Protein AF-A0A7Y0NP70-F1 (afdb_monomer)

Solvent-accessible surface area (backbone atoms only — not comparable to full-atom values): 6452 Å² total; per-residue (Å²): 131,82,82,79,46,69,68,57,42,53,54,47,25,69,71,49,32,59,43,54,76,72,68,50,51,71,70,55,49,39,53,57,48,48,65,36,94,85,59,51,50,72,73,51,30,50,52,31,48,50,44,40,77,57,47,74,74,79,62,70,77,76,54,54,30,30,33,83,96,34,70,50,60,43,93,89,42,80,86,45,71,41,35,47,87,40,90,53,85,87,57,53,69,71,56,50,52,53,35,42,74,73,62,43,32,41,83,103

Radius of gyration: 20.71 Å; Cα contacts (8 Å, |Δi|>4): 112; chains: 1; bounding box: 49×29×49 Å

pLDDT: mean 81.45, std 11.72, range [44.59, 93.69]

Nearest PDB structures (foldseek):
  2v75-assembly1_A  TM=6.164E-01  e=2.657E+00  Saccharomyces cerevisiae
  8r6p-assembly1_H  TM=2.989E-01  e=8.415E+00  Mycolicibacterium smegmatis MC2 155

Mean predicted aligned error: 13.47 Å

Secondary structure (DSSP, 8-state):
-----HHHHHHHHHHHHHHHHTT--HHHHHHHHHTSTT---HHHHHHHHHHHHT---------EEEPTT--EE-SS-TT-EE-TT---TTS-HHHHHHHHHTTSEEE-

Foldseek 3Di:
DPPPDPVVLVVLLVVLLVVVVVVDDLVVSLVVSCPDPVNDDSVVSVVSSVCSVVVVPPPPQQQKFFPAPAKDADPVDNVDIHHRPRGPSPPDPVVVVVCVVVRGIDRD

Structure (mmCIF, N/CA/C/O backbone):
data_AF-A0A7Y0NP70-F1
#
_entry.id   AF-A0A7Y0NP70-F1
#
loop_
_atom_site.group_PDB
_atom_site.id
_atom_site.type_symbol
_atom_site.label_atom_id
_atom_site.label_alt_id
_atom_site.label_comp_id
_atom_site.label_asym_id
_atom_site.label_entity_id
_atom_site.label_seq_id
_atom_site.pdbx_PDB_ins_code
_atom_site.Cartn_x
_atom_site.Cartn_y
_atom_site.Cartn_z
_atom_site.occupancy
_atom_site.B_iso_or_equiv
_atom_site.auth_seq_id
_atom_site.auth_comp_id
_atom_site.auth_asym_id
_atom_site.auth_atom_id
_atom_site.pdbx_PDB_model_num
ATOM 1 N N . MET A 1 1 ? -27.599 6.215 10.362 1.00 46.09 1 MET A N 1
ATOM 2 C CA . MET A 1 1 ? -26.183 5.837 10.194 1.00 46.09 1 MET A CA 1
ATOM 3 C C . MET A 1 1 ? -25.353 7.000 10.685 1.00 46.09 1 MET A C 1
ATOM 5 O O . MET A 1 1 ? -25.348 8.044 10.044 1.00 46.09 1 MET A O 1
ATOM 9 N N . GLU A 1 2 ? -24.781 6.873 11.880 1.00 48.34 2 GLU A N 1
ATOM 10 C CA . GLU A 1 2 ? -23.816 7.847 12.388 1.00 48.34 2 GLU A CA 1
ATOM 11 C C . GLU A 1 2 ? -22.637 7.924 11.419 1.00 48.34 2 GLU A C 1
ATOM 13 O O . GLU A 1 2 ? -22.128 6.901 10.964 1.00 48.34 2 GLU A O 1
ATOM 18 N N . ASN A 1 3 ? -22.246 9.146 11.061 1.00 52.72 3 ASN A N 1
ATOM 19 C CA . ASN A 1 3 ? -21.094 9.403 10.209 1.00 52.72 3 ASN A CA 1
ATOM 20 C C . ASN A 1 3 ? -19.834 8.932 10.936 1.00 52.72 3 ASN A C 1
ATOM 22 O O . ASN A 1 3 ? -19.232 9.687 11.703 1.00 52.72 3 ASN A O 1
ATOM 26 N N . PHE A 1 4 ? -19.428 7.688 10.700 1.00 65.94 4 PHE A N 1
ATOM 27 C CA . PHE A 1 4 ? -18.116 7.233 11.111 1.00 65.94 4 PHE A CA 1
ATOM 28 C C . PHE A 1 4 ? -17.075 8.013 10.307 1.00 65.94 4 PHE A C 1
ATOM 30 O O . PHE A 1 4 ? -16.889 7.812 9.106 1.00 65.94 4 PHE A O 1
ATOM 37 N N . ASN A 1 5 ? -16.474 9.009 10.953 1.00 75.00 5 ASN A N 1
ATOM 38 C CA . ASN A 1 5 ? -15.573 9.934 10.288 1.00 75.00 5 ASN A CA 1
ATOM 39 C C . ASN A 1 5 ? -14.324 9.180 9.805 1.00 75.00 5 ASN A C 1
ATOM 41 O O . ASN A 1 5 ? -13.710 8.439 10.573 1.00 75.00 5 ASN A O 1
ATOM 45 N N . LYS A 1 6 ? -13.900 9.421 8.558 1.00 73.44 6 LYS A N 1
ATOM 46 C CA . LYS A 1 6 ? -12.689 8.824 7.966 1.00 73.44 6 LYS A CA 1
ATOM 47 C C . LYS A 1 6 ? -11.444 9.040 8.835 1.00 73.44 6 LYS A C 1
ATOM 49 O O . LYS A 1 6 ? -10.583 8.169 8.902 1.00 73.44 6 LYS A O 1
ATOM 54 N N . ASN A 1 7 ? -11.376 10.162 9.553 1.00 77.00 7 ASN A N 1
ATOM 55 C CA . ASN A 1 7 ? -10.286 10.430 10.495 1.00 77.00 7 ASN A CA 1
ATOM 56 C C . ASN A 1 7 ? -10.310 9.495 11.715 1.00 77.00 7 ASN A C 1
ATOM 58 O O . ASN A 1 7 ? -9.252 9.096 12.198 1.00 77.00 7 ASN A O 1
ATOM 62 N N . SER A 1 8 ? -11.497 9.119 12.200 1.00 79.38 8 SER A N 1
ATOM 63 C CA . SER A 1 8 ? -11.647 8.156 13.296 1.00 79.38 8 SER A CA 1
ATOM 64 C C . SER A 1 8 ? -11.273 6.744 12.853 1.00 79.38 8 SER A C 1
ATOM 66 O O . SER A 1 8 ? -10.553 6.077 13.591 1.00 79.38 8 SER A O 1
ATOM 68 N N . LEU A 1 9 ? -11.673 6.335 11.639 1.00 81.38 9 LEU A N 1
ATOM 69 C CA . LEU A 1 9 ? -11.241 5.076 11.016 1.00 81.38 9 LEU A CA 1
ATOM 70 C C . LEU A 1 9 ? -9.711 5.025 10.938 1.00 81.38 9 LEU A C 1
ATOM 72 O O . LEU A 1 9 ? -9.102 4.117 11.486 1.00 81.38 9 LEU A O 1
ATOM 76 N N . LYS A 1 10 ? -9.081 6.043 10.336 1.00 80.62 10 LYS A N 1
ATOM 77 C CA . LYS A 1 10 ? -7.623 6.081 10.148 1.00 80.62 10 LYS A CA 1
ATOM 78 C C . LYS A 1 10 ? -6.861 6.039 11.475 1.00 80.62 10 LYS A C 1
ATOM 80 O O . LYS A 1 10 ? -5.875 5.322 11.591 1.00 80.62 10 LYS A O 1
ATOM 85 N N . ALA A 1 11 ? -7.330 6.768 12.489 1.00 83.00 11 ALA A N 1
ATOM 86 C CA . ALA A 1 11 ? -6.718 6.747 13.816 1.00 83.00 11 ALA A CA 1
ATOM 87 C C . ALA A 1 11 ? -6.861 5.381 14.510 1.00 83.00 11 ALA A C 1
ATOM 89 O O . ALA A 1 11 ? -5.932 4.939 15.183 1.00 83.00 11 ALA A O 1
ATOM 90 N N . ALA A 1 12 ? -8.008 4.714 14.356 1.00 83.44 12 ALA A N 1
ATOM 91 C CA . ALA A 1 12 ? -8.223 3.379 14.904 1.00 83.44 12 ALA A CA 1
ATOM 92 C C . ALA A 1 12 ? -7.359 2.334 14.182 1.00 83.44 12 ALA A C 1
ATOM 94 O O . ALA A 1 12 ? -6.658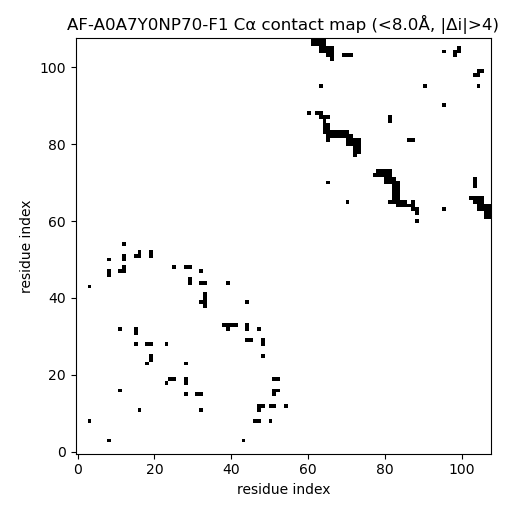 1.574 14.839 1.00 83.44 12 ALA A O 1
ATOM 95 N N . VAL A 1 13 ? -7.322 2.359 12.849 1.00 83.00 13 VAL A N 1
ATOM 96 C CA . VAL A 1 13 ? -6.466 1.486 12.034 1.00 83.00 13 VAL A CA 1
ATOM 97 C C . VAL A 1 13 ? -4.989 1.671 12.392 1.00 83.00 13 VAL A C 1
ATOM 99 O O . VAL A 1 13 ? -4.288 0.690 12.580 1.00 83.00 13 VAL A O 1
ATOM 102 N N . ALA A 1 14 ? -4.513 2.902 12.594 1.00 82.12 14 ALA A N 1
ATOM 103 C CA . ALA A 1 14 ? -3.129 3.141 13.014 1.00 82.12 14 ALA A CA 1
ATOM 104 C C . ALA A 1 14 ? -2.812 2.594 14.420 1.00 82.12 14 ALA A C 1
ATOM 106 O O . ALA A 1 14 ? -1.696 2.155 14.675 1.00 82.12 14 ALA A O 1
ATOM 107 N N . LYS A 1 15 ? -3.783 2.619 15.343 1.00 85.06 15 LYS A N 1
ATOM 108 C CA . LYS A 1 15 ? -3.613 2.124 16.720 1.00 85.06 15 LYS A CA 1
ATOM 109 C C . LYS A 1 15 ? -3.700 0.599 16.809 1.00 85.06 15 LYS A C 1
ATOM 111 O O . LYS A 1 15 ? -2.986 -0.009 17.599 1.00 85.06 15 LYS A O 1
ATOM 116 N N . TYR A 1 16 ? -4.598 -0.002 16.033 1.00 85.81 16 TYR A N 1
ATOM 117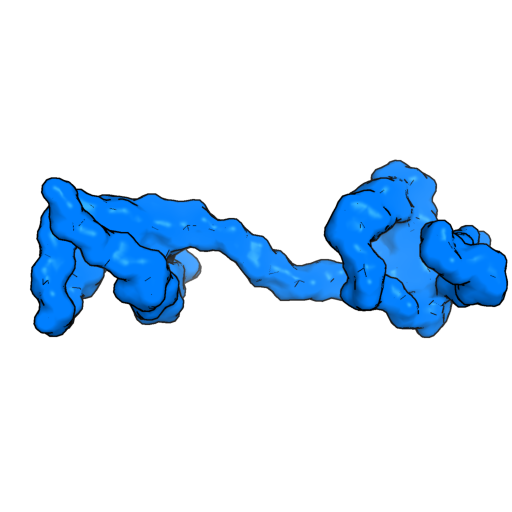 C CA . TYR A 1 16 ? -4.965 -1.416 16.136 1.00 85.81 16 TYR A CA 1
ATOM 118 C C . TYR A 1 16 ? -4.453 -2.276 14.979 1.00 85.81 16 TYR A C 1
ATOM 120 O O . TYR A 1 16 ? -4.452 -3.496 15.100 1.00 85.81 16 TYR A O 1
ATOM 128 N N . GLY A 1 17 ? -3.974 -1.676 13.890 1.00 81.44 17 GLY A N 1
ATOM 129 C CA . GLY A 1 17 ? -3.451 -2.389 12.723 1.00 81.44 17 GLY A CA 1
ATOM 130 C C . GLY A 1 17 ? -2.286 -3.307 13.072 1.00 81.44 17 GLY A C 1
ATOM 131 O O . GLY A 1 17 ? -2.249 -4.453 12.635 1.00 81.44 17 GLY A O 1
ATOM 132 N N . SER A 1 18 ? -1.411 -2.863 13.979 1.00 80.75 18 SER A N 1
ATOM 133 C CA . SER A 1 18 ? -0.304 -3.677 14.484 1.00 80.75 18 SER A CA 1
ATOM 134 C C . SER A 1 18 ? -0.767 -4.960 15.171 1.00 80.75 18 SER A C 1
ATOM 136 O O . SER A 1 18 ? -0.032 -5.934 15.145 1.00 80.75 18 SER A O 1
ATOM 138 N N . LEU A 1 19 ? -1.972 -5.004 15.755 1.00 82.75 19 LEU A N 1
ATOM 139 C CA . LEU A 1 19 ? -2.481 -6.222 16.395 1.00 82.75 19 LEU A CA 1
ATOM 140 C C . LEU A 1 19 ? -2.717 -7.340 15.379 1.00 82.75 19 LEU A C 1
ATOM 142 O O . LEU A 1 19 ? -2.472 -8.501 15.689 1.00 82.75 19 LEU A O 1
ATOM 146 N N . HIS A 1 20 ? -3.177 -6.993 14.176 1.00 77.81 20 HIS A N 1
ATOM 147 C CA . HIS A 1 20 ? -3.343 -7.965 13.102 1.00 77.81 20 HIS A CA 1
ATOM 148 C C . HIS A 1 20 ? -1.978 -8.449 12.587 1.00 77.81 20 HIS A C 1
ATOM 150 O O . HIS A 1 20 ? -1.774 -9.650 12.428 1.00 77.81 20 HIS A O 1
ATOM 156 N N . SER A 1 21 ? -1.010 -7.539 12.418 1.00 74.06 21 SER A N 1
ATOM 157 C CA . SER A 1 21 ? 0.372 -7.887 12.044 1.00 74.06 21 SER A CA 1
ATOM 158 C C . SER A 1 21 ? 1.101 -8.731 13.100 1.00 74.06 21 SER A C 1
ATOM 160 O O . SER A 1 21 ? 1.959 -9.533 12.750 1.00 74.06 21 SER A O 1
ATOM 162 N N . ASP A 1 22 ? 0.743 -8.587 14.378 1.00 78.62 22 ASP A N 1
ATOM 163 C CA . ASP A 1 22 ? 1.271 -9.375 15.505 1.00 78.62 22 ASP A CA 1
ATOM 164 C C . ASP A 1 22 ? 0.689 -10.807 15.552 1.00 78.62 22 ASP A C 1
ATOM 166 O O . ASP A 1 22 ? 1.047 -11.611 16.411 1.00 78.62 22 ASP A O 1
ATOM 170 N N . GLY A 1 23 ? -0.213 -11.148 14.621 1.00 77.94 23 GLY A N 1
ATOM 171 C CA . GLY A 1 23 ? -0.820 -12.474 14.498 1.00 77.94 23 GLY A CA 1
ATOM 172 C C . GLY A 1 23 ? -2.064 -12.684 15.363 1.00 77.94 23 GLY A C 1
ATOM 173 O O . GLY A 1 23 ? -2.509 -13.826 15.512 1.00 77.94 23 GLY A O 1
ATOM 174 N N . LYS A 1 24 ? -2.645 -11.619 15.934 1.00 82.94 24 LYS A N 1
ATOM 175 C CA . LYS A 1 24 ? -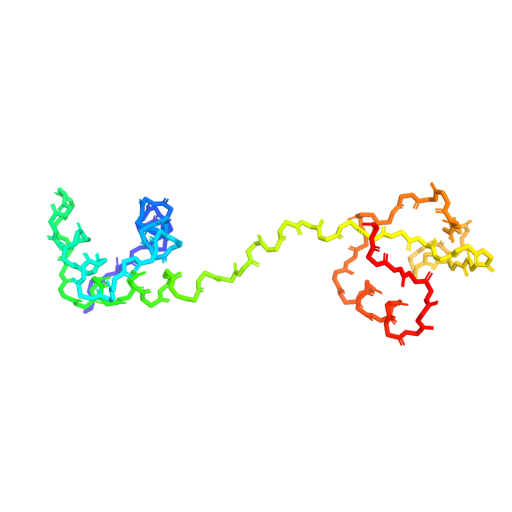3.904 -11.736 16.679 1.00 82.94 24 LYS A CA 1
ATOM 176 C C . LYS A 1 24 ? -5.072 -12.049 15.753 1.00 82.94 24 LYS A C 1
ATOM 178 O O . LYS A 1 24 ? -5.158 -11.573 14.622 1.00 82.94 24 LYS A O 1
ATOM 183 N N . THR A 1 25 ? -6.014 -12.824 16.277 1.00 82.81 25 THR A N 1
ATOM 184 C CA . THR A 1 25 ? -7.210 -13.232 15.533 1.00 82.81 25 THR A CA 1
ATOM 185 C C . THR A 1 25 ? -8.224 -12.093 15.403 1.00 82.81 25 THR A C 1
ATOM 187 O O . THR A 1 25 ? -8.242 -11.172 16.220 1.00 82.81 25 THR A O 1
ATOM 190 N N . GLU A 1 26 ? -9.122 -12.178 14.413 1.00 83.00 26 GLU A N 1
ATOM 191 C CA . GLU A 1 26 ? -10.224 -11.218 14.215 1.00 83.00 26 GLU A CA 1
ATOM 192 C C . GLU A 1 26 ? -10.940 -10.872 15.529 1.00 83.00 26 GLU A C 1
ATOM 194 O O . GLU A 1 26 ? -11.122 -9.701 15.862 1.00 83.00 26 GLU A O 1
ATOM 199 N N . ALA A 1 27 ? -11.320 -11.899 16.293 1.00 85.31 27 ALA A N 1
ATOM 200 C CA . ALA A 1 27 ? -12.068 -11.738 17.532 1.00 85.31 27 ALA A CA 1
ATOM 201 C C . ALA A 1 27 ? -11.291 -10.930 18.582 1.00 85.31 27 ALA A C 1
ATOM 203 O O . ALA A 1 27 ? -11.884 -10.135 19.310 1.00 85.31 27 ALA A O 1
ATOM 204 N N . GLU A 1 28 ? -9.971 -11.098 18.648 1.00 86.56 28 GLU A N 1
ATOM 205 C CA . GLU A 1 28 ? -9.117 -10.361 19.578 1.00 86.56 28 GLU A CA 1
ATOM 206 C C . GLU A 1 28 ? -8.935 -8.909 19.152 1.00 86.56 28 GLU A C 1
ATOM 20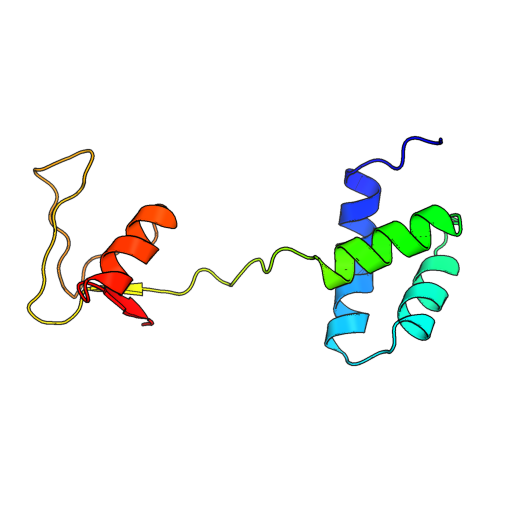8 O O . GLU A 1 28 ? -9.049 -8.013 19.988 1.00 86.56 28 GLU A O 1
ATOM 213 N N . VAL A 1 29 ? -8.713 -8.660 17.857 1.00 85.81 29 VAL A N 1
ATOM 214 C CA . VAL A 1 29 ? -8.605 -7.295 17.326 1.00 85.81 29 VAL A CA 1
ATOM 215 C C . VAL A 1 29 ? -9.921 -6.547 17.551 1.00 85.81 29 VAL A C 1
ATOM 217 O O . VAL A 1 29 ? -9.913 -5.460 18.129 1.00 85.81 29 VAL A O 1
ATOM 220 N N . LYS A 1 30 ? -11.066 -7.149 17.202 1.00 86.88 30 LYS A N 1
ATOM 221 C CA . LYS A 1 30 ? -12.397 -6.563 17.435 1.00 86.88 30 LYS A CA 1
ATOM 222 C C . LYS A 1 30 ? -12.675 -6.328 18.923 1.00 86.88 30 LYS A C 1
ATOM 224 O O . LYS A 1 30 ? -13.204 -5.276 19.280 1.00 86.88 30 LYS A O 1
ATOM 229 N N . ALA A 1 31 ? -12.285 -7.252 19.803 1.00 88.12 31 ALA A N 1
ATOM 230 C CA . ALA A 1 31 ? -12.444 -7.083 21.248 1.00 88.12 31 ALA A CA 1
ATOM 231 C C . ALA A 1 31 ? -11.606 -5.920 21.801 1.00 88.12 31 ALA A C 1
ATOM 233 O O . ALA A 1 31 ? -12.070 -5.213 22.695 1.00 88.12 31 ALA A O 1
ATOM 234 N N . GLU A 1 32 ? -10.399 -5.694 21.282 1.00 85.81 32 GLU A N 1
ATOM 235 C CA . GLU A 1 32 ? -9.550 -4.578 21.712 1.00 85.81 32 GLU A CA 1
ATOM 236 C C . GLU A 1 32 ? -10.047 -3.223 21.187 1.00 85.81 32 GLU A C 1
ATOM 238 O O . GLU A 1 32 ? -9.979 -2.221 21.902 1.00 85.81 32 GLU A O 1
ATOM 243 N N . VAL A 1 33 ? -10.596 -3.195 19.969 1.00 87.12 33 VAL A N 1
ATOM 244 C CA . VAL A 1 33 ? -11.242 -2.004 19.394 1.00 87.12 33 VAL A CA 1
ATOM 245 C C . VAL A 1 33 ? -12.529 -1.672 20.158 1.00 87.12 33 VAL A C 1
ATOM 247 O O . VAL A 1 33 ? -12.776 -0.510 20.469 1.00 87.12 33 VAL A O 1
ATOM 250 N N . ALA A 1 34 ? -13.329 -2.674 20.533 1.00 86.94 34 ALA A N 1
ATOM 251 C CA . ALA A 1 34 ? -14.568 -2.482 21.294 1.00 86.94 34 ALA A CA 1
ATOM 252 C C . ALA A 1 34 ? -14.338 -1.953 22.724 1.00 86.94 34 ALA A C 1
ATOM 254 O O . ALA A 1 34 ? -15.233 -1.345 23.307 1.00 86.94 34 ALA A O 1
ATOM 255 N N . LYS A 1 35 ? -13.144 -2.168 23.292 1.00 86.56 35 LYS A N 1
ATOM 256 C CA . LYS A 1 35 ? -12.735 -1.613 24.594 1.00 86.56 35 LYS A CA 1
ATOM 257 C C . LYS A 1 35 ? -12.173 -0.191 24.506 1.00 86.56 35 LYS A C 1
ATOM 259 O O . LYS A 1 35 ? -11.794 0.356 25.540 1.00 86.56 35 LYS A O 1
ATOM 264 N N . ASP A 1 36 ? -12.057 0.395 23.312 1.00 83.88 36 ASP A N 1
ATOM 265 C CA . ASP A 1 36 ? -11.493 1.738 23.162 1.00 83.88 36 ASP A CA 1
ATOM 266 C C . ASP A 1 36 ? -12.328 2.778 23.918 1.00 83.88 36 ASP A C 1
ATOM 268 O O . ASP A 1 36 ? -13.559 2.729 23.934 1.00 83.88 36 ASP A O 1
ATOM 272 N N . GLU A 1 37 ? -11.655 3.774 24.494 1.00 80.06 37 GLU A N 1
ATOM 273 C CA . GLU A 1 37 ? -12.292 4.851 25.264 1.00 80.06 37 GLU A CA 1
ATOM 274 C C . GLU A 1 37 ? -13.277 5.684 24.428 1.00 80.06 37 GLU A C 1
ATOM 276 O O . GLU A 1 37 ? -14.155 6.345 24.983 1.00 80.06 37 GLU A O 1
ATOM 281 N N . LYS A 1 38 ? -13.171 5.641 23.092 1.00 77.69 38 LYS A N 1
ATOM 282 C CA . LYS A 1 38 ? -14.142 6.269 22.187 1.00 77.69 38 LYS A CA 1
ATOM 283 C C . LYS A 1 38 ? -15.489 5.549 22.130 1.00 77.69 38 LYS A C 1
ATOM 285 O O . LYS A 1 38 ? -16.436 6.144 21.625 1.00 77.69 38 LYS A O 1
ATOM 290 N N . GLY A 1 39 ? -15.583 4.313 22.626 1.00 79.25 39 GLY A N 1
ATOM 291 C CA . GLY A 1 39 ? -16.833 3.558 22.706 1.00 79.25 39 GLY A CA 1
ATOM 292 C C . GLY A 1 39 ? -17.442 3.254 21.338 1.00 79.25 39 GLY A C 1
ATOM 293 O O . GLY A 1 39 ? -18.596 3.599 21.090 1.00 79.25 39 GLY A O 1
ATOM 294 N N . TYR A 1 40 ? -16.667 2.642 20.438 1.00 83.44 40 TYR A N 1
ATOM 295 C CA . TYR A 1 40 ? -17.144 2.297 19.098 1.00 83.44 40 TYR A CA 1
ATOM 296 C C . TYR A 1 40 ? -18.315 1.306 19.142 1.00 83.44 40 TYR A C 1
ATOM 298 O O . TYR A 1 40 ? -18.317 0.352 19.922 1.00 83.44 40 TYR A O 1
ATOM 306 N N . SER A 1 41 ? -19.305 1.507 18.272 1.00 85.50 41 SER A N 1
ATOM 307 C CA . SER A 1 41 ? -20.402 0.55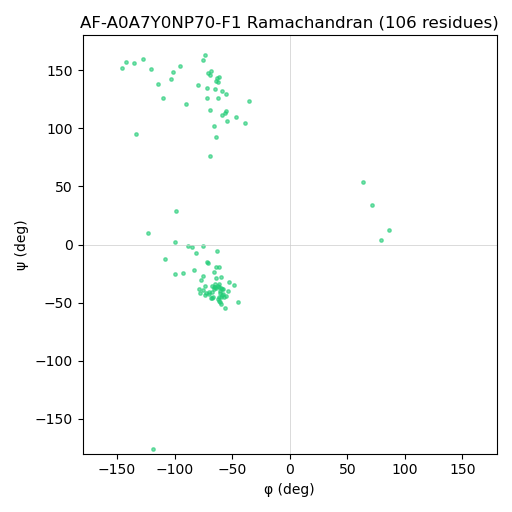1 18.087 1.00 85.50 41 SER A CA 1
ATOM 308 C C . SER A 1 41 ? -19.943 -0.695 17.320 1.00 85.50 41 SER A C 1
ATOM 310 O O . SER A 1 41 ? -18.913 -0.673 16.650 1.00 85.50 41 SER A O 1
ATOM 312 N N . ALA A 1 42 ? -20.713 -1.788 17.377 1.00 84.88 42 ALA A N 1
ATOM 313 C CA . ALA A 1 42 ? -20.362 -3.041 16.699 1.00 84.88 42 ALA A CA 1
ATOM 314 C C . ALA A 1 42 ? -20.113 -2.852 15.188 1.00 84.88 42 ALA A C 1
ATOM 316 O O . ALA A 1 42 ? -19.097 -3.314 14.680 1.00 84.88 42 ALA A O 1
ATOM 317 N N . ASP A 1 43 ? -20.965 -2.087 14.496 1.00 82.75 43 ASP A N 1
ATOM 318 C CA . ASP A 1 43 ? -20.777 -1.753 13.076 1.00 82.75 43 ASP A CA 1
ATOM 319 C C . ASP A 1 43 ? -19.477 -0.971 12.809 1.00 82.75 43 ASP A C 1
ATOM 321 O O . ASP A 1 43 ? -18.848 -1.130 11.765 1.00 82.75 43 ASP A O 1
ATOM 325 N N . GLN A 1 44 ? -19.054 -0.117 13.747 1.00 85.44 44 GLN A N 1
ATOM 326 C CA . GLN A 1 44 ? -17.801 0.635 13.632 1.00 85.44 44 GLN A CA 1
ATOM 327 C C . GLN A 1 44 ? -16.589 -0.250 13.902 1.00 85.44 44 GLN A C 1
ATOM 329 O O . GLN A 1 44 ? -15.581 -0.113 13.218 1.00 85.44 44 GLN A O 1
ATOM 334 N N . VAL A 1 45 ? -16.681 -1.157 14.876 1.00 88.44 45 VAL A N 1
ATOM 335 C CA . VAL A 1 45 ? -15.635 -2.144 15.169 1.00 88.44 45 VAL A CA 1
ATOM 336 C C . VAL A 1 45 ? -15.393 -3.029 13.950 1.00 88.44 45 VAL A C 1
ATOM 338 O O . VAL A 1 45 ? -14.239 -3.221 13.569 1.00 88.44 45 VAL A O 1
ATOM 341 N N . ASP A 1 46 ? -16.460 -3.504 13.305 1.00 86.12 46 ASP A N 1
ATOM 342 C CA . ASP A 1 46 ? -16.355 -4.271 12.064 1.00 86.12 46 ASP A CA 1
ATOM 343 C C . ASP A 1 46 ? -15.735 -3.434 10.942 1.00 86.12 46 ASP A C 1
ATOM 345 O O . ASP A 1 46 ? -14.768 -3.877 10.339 1.00 86.12 46 ASP A O 1
ATOM 349 N N . ALA A 1 47 ? -16.174 -2.188 10.730 1.00 83.50 47 ALA A N 1
ATOM 350 C CA . ALA A 1 47 ? -15.576 -1.310 9.719 1.00 83.50 47 ALA A CA 1
ATOM 351 C C . ALA A 1 47 ? -14.088 -0.991 9.976 1.00 83.50 47 ALA A C 1
ATOM 353 O O . ALA A 1 47 ? -13.310 -0.863 9.032 1.00 83.50 47 ALA A O 1
ATOM 354 N N . ILE A 1 48 ? -13.678 -0.847 11.241 1.00 86.12 48 ILE A N 1
ATOM 355 C CA . ILE A 1 48 ? -12.275 -0.651 11.630 1.00 86.12 48 ILE A CA 1
ATOM 356 C C . ILE A 1 48 ? -11.473 -1.916 11.348 1.00 86.12 48 ILE A C 1
ATOM 358 O O . ILE A 1 48 ? -10.390 -1.810 10.785 1.00 86.12 48 ILE A O 1
ATOM 362 N N . TYR A 1 49 ? -11.987 -3.088 11.730 1.00 85.12 49 TYR A N 1
ATOM 363 C CA . TYR A 1 49 ? -11.323 -4.358 11.453 1.00 85.12 49 TYR A CA 1
ATOM 364 C C . TYR A 1 49 ? -11.184 -4.593 9.950 1.00 85.12 49 TYR A C 1
ATOM 366 O O . TYR A 1 49 ? -10.089 -4.905 9.494 1.00 85.12 49 TYR A O 1
ATOM 374 N N . ASP A 1 50 ? -12.251 -4.348 9.187 1.00 85.31 50 ASP A N 1
ATOM 375 C CA . ASP A 1 50 ? -12.246 -4.434 7.730 1.00 85.31 50 ASP A CA 1
ATOM 376 C C . ASP A 1 50 ? -11.169 -3.508 7.152 1.00 85.31 50 ASP A C 1
ATOM 378 O O . ASP A 1 50 ? -10.327 -3.943 6.385 1.00 85.31 50 ASP A O 1
ATOM 382 N N . ALA A 1 51 ? -11.061 -2.267 7.629 1.00 82.06 51 ALA A N 1
ATOM 383 C CA . ALA A 1 51 ? -9.995 -1.354 7.212 1.00 82.06 51 ALA A CA 1
ATOM 384 C C . ALA A 1 51 ? -8.589 -1.704 7.738 1.00 82.06 51 ALA A C 1
ATOM 386 O O . ALA A 1 51 ? -7.622 -1.159 7.218 1.00 82.06 51 ALA A O 1
ATOM 387 N N . ILE A 1 52 ? -8.456 -2.561 8.757 1.00 81.69 52 ILE A N 1
ATOM 388 C CA . ILE A 1 52 ? -7.172 -3.107 9.227 1.00 81.69 52 ILE A CA 1
ATOM 389 C C . ILE A 1 52 ? -6.703 -4.234 8.298 1.00 81.69 52 ILE A C 1
ATOM 391 O O . ILE A 1 52 ? -5.522 -4.300 7.968 1.00 81.69 52 ILE A O 1
ATOM 395 N N . ILE A 1 53 ? -7.614 -5.105 7.856 1.00 79.44 53 ILE A N 1
ATOM 396 C CA . ILE A 1 53 ? -7.304 -6.168 6.884 1.00 79.44 53 ILE A CA 1
ATOM 397 C C . ILE A 1 53 ? -7.193 -5.621 5.453 1.00 79.44 53 ILE A C 1
ATOM 399 O O . ILE A 1 53 ? -6.405 -6.127 4.663 1.00 79.44 53 ILE A O 1
ATOM 403 N N . PHE A 1 54 ? -7.942 -4.560 5.145 1.00 70.75 54 PHE A N 1
ATOM 404 C CA . PHE A 1 54 ? -7.887 -3.768 3.916 1.00 70.75 54 PHE A CA 1
ATOM 405 C C . PHE A 1 54 ? -7.073 -2.487 4.102 1.00 70.75 54 PHE A C 1
ATOM 407 O O . PHE A 1 54 ? -7.336 -1.507 3.403 1.00 70.75 54 PHE A O 1
ATOM 414 N N . VAL A 1 55 ? -6.079 -2.446 5.005 1.00 56.62 55 VAL A N 1
ATOM 415 C CA . VAL A 1 55 ? -5.051 -1.403 4.873 1.00 56.62 55 VAL A CA 1
ATOM 416 C C . VAL A 1 55 ? -4.509 -1.600 3.462 1.00 56.62 55 VAL A C 1
ATOM 418 O O . VAL A 1 55 ? -3.963 -2.674 3.207 1.00 56.62 55 VAL A O 1
ATOM 421 N N . PRO A 1 56 ? -4.718 -0.658 2.517 1.00 47.38 56 PRO A N 1
ATOM 422 C CA . PRO A 1 56 ? -3.976 -0.725 1.279 1.00 47.38 56 PRO A CA 1
ATOM 423 C C . PRO A 1 56 ? -2.546 -0.660 1.763 1.00 47.38 56 PRO A C 1
ATOM 425 O O . PRO A 1 56 ? -2.185 0.328 2.401 1.00 47.38 56 PRO A O 1
ATOM 428 N N . GLU A 1 57 ? -1.835 -1.773 1.617 1.00 47.97 57 GLU A N 1
ATOM 429 C CA . GLU A 1 57 ? -0.424 -1.897 1.904 1.00 47.97 57 GLU A CA 1
ATOM 430 C C . GLU A 1 57 ? 0.185 -0.578 1.430 1.00 47.97 57 GLU A C 1
ATOM 432 O O . GLU A 1 57 ? 0.228 -0.295 0.232 1.00 47.97 57 GLU A O 1
ATOM 437 N N . GLU A 1 58 ? 0.536 0.313 2.366 1.00 49.41 58 GLU A N 1
ATOM 438 C CA . GLU A 1 58 ? 1.531 1.328 2.076 1.00 49.41 58 GLU A CA 1
ATOM 439 C C . GLU A 1 58 ? 2.781 0.465 1.982 1.00 49.41 58 GLU A C 1
ATOM 441 O O . GLU A 1 58 ? 3.516 0.298 2.951 1.00 49.41 58 GLU A O 1
ATOM 446 N N . THR A 1 59 ? 2.900 -0.232 0.845 1.00 44.59 59 THR A N 1
ATOM 447 C CA . THR A 1 59 ? 4.116 -0.853 0.377 1.00 44.59 59 THR A CA 1
ATOM 448 C C . THR A 1 59 ? 5.124 0.248 0.567 1.00 44.59 59 THR A C 1
ATOM 450 O O . THR A 1 59 ? 5.027 1.289 -0.098 1.00 44.59 59 THR A O 1
ATOM 453 N N . GLU A 1 60 ? 6.021 0.060 1.534 1.00 52.34 60 GLU A N 1
ATOM 454 C CA . GLU A 1 60 ? 7.288 0.772 1.573 1.00 52.34 60 GLU A CA 1
ATOM 455 C C . GLU A 1 60 ? 7.711 0.922 0.114 1.00 52.34 60 GLU A C 1
ATOM 457 O O . GLU A 1 60 ? 7.651 -0.090 -0.591 1.00 52.34 60 GLU A O 1
ATOM 462 N N . PRO A 1 61 ? 7.952 2.149 -0.393 1.00 51.03 61 PRO A N 1
ATOM 463 C CA . PRO A 1 61 ? 8.099 2.360 -1.822 1.00 51.03 61 PRO A CA 1
ATOM 464 C C . PRO A 1 61 ? 9.180 1.402 -2.280 1.00 51.03 61 PRO A C 1
ATOM 466 O O . PRO A 1 61 ? 10.339 1.587 -1.906 1.00 51.03 61 PRO A O 1
ATOM 469 N N . ALA A 1 62 ? 8.776 0.336 -2.978 1.00 57.66 62 ALA A N 1
ATOM 470 C CA . ALA A 1 62 ? 9.709 -0.675 -3.417 1.00 57.66 62 ALA A CA 1
ATOM 471 C C . ALA A 1 62 ? 10.753 0.105 -4.204 1.00 57.66 62 ALA A C 1
ATOM 473 O O . ALA A 1 62 ? 10.432 0.848 -5.133 1.00 57.66 62 ALA A O 1
ATOM 474 N N . THR A 1 63 ? 11.980 0.118 -3.700 1.00 73.06 63 THR A N 1
ATOM 475 C CA . THR A 1 63 ? 13.046 0.862 -4.347 1.00 73.06 63 THR A CA 1
ATOM 476 C C . THR A 1 63 ? 13.319 0.117 -5.632 1.00 73.06 63 THR A C 1
ATOM 478 O O . THR A 1 63 ? 13.697 -1.045 -5.587 1.00 73.06 63 THR A O 1
ATOM 481 N N . TYR A 1 64 ? 13.068 0.749 -6.771 1.00 85.25 64 TYR A N 1
ATOM 482 C CA . TYR A 1 64 ? 13.370 0.174 -8.073 1.00 85.25 64 TYR A CA 1
ATOM 483 C C . TYR A 1 64 ? 14.633 0.826 -8.618 1.00 85.25 64 TYR A C 1
ATOM 485 O O . TYR A 1 64 ? 14.832 2.033 -8.462 1.00 85.25 64 TYR A O 1
ATOM 493 N N . LYS A 1 65 ? 15.465 0.037 -9.290 1.00 89.50 65 LYS A N 1
ATOM 494 C CA . LYS A 1 65 ? 16.660 0.502 -10.002 1.00 89.50 65 LYS A CA 1
ATOM 495 C C . LYS A 1 65 ? 16.560 0.151 -11.477 1.00 89.50 65 LYS A C 1
ATOM 497 O O . LYS A 1 65 ? 15.922 -0.833 -11.847 1.00 89.50 65 LYS A O 1
ATOM 502 N N . VAL A 1 66 ? 17.180 0.954 -12.333 1.00 91.12 66 VAL A N 1
ATOM 503 C CA . VAL A 1 66 ? 17.261 0.638 -13.763 1.00 91.12 66 VAL A CA 1
ATOM 504 C C . VAL A 1 66 ? 18.234 -0.526 -13.950 1.00 91.12 66 VAL A C 1
ATOM 506 O O . VAL A 1 66 ? 19.309 -0.549 -13.355 1.00 91.12 66 VAL A O 1
ATOM 509 N N . VAL A 1 67 ? 17.858 -1.512 -14.761 1.00 91.44 67 VAL A N 1
ATOM 510 C CA . VAL A 1 67 ? 18.697 -2.692 -15.019 1.00 91.44 67 VAL A CA 1
ATOM 511 C C . VAL A 1 67 ? 19.992 -2.263 -15.719 1.00 91.44 67 VAL A C 1
ATOM 513 O O . VAL A 1 67 ? 19.973 -1.399 -16.600 1.00 91.44 67 VAL A O 1
ATOM 516 N N . GLU A 1 68 ? 21.124 -2.874 -15.363 1.00 89.19 68 GLU A N 1
ATOM 517 C CA . GLU A 1 68 ? 22.419 -2.563 -15.983 1.00 89.19 68 GLU A CA 1
ATOM 518 C C . GLU A 1 68 ? 22.357 -2.719 -17.519 1.00 89.19 68 GLU A C 1
ATOM 520 O O . GLU A 1 68 ? 21.871 -3.718 -18.057 1.00 89.19 68 GLU A O 1
ATOM 525 N N . GLY A 1 69 ? 22.819 -1.700 -18.252 1.00 88.38 69 GLY A N 1
ATOM 526 C CA . GLY A 1 69 ? 22.781 -1.673 -19.720 1.00 88.38 69 GLY A CA 1
ATOM 527 C C . GLY A 1 69 ? 21.421 -1.315 -20.335 1.00 88.38 69 GLY A C 1
ATOM 528 O O . GLY A 1 69 ? 21.290 -1.313 -21.564 1.00 88.38 69 GLY A O 1
ATOM 529 N N . LYS A 1 70 ? 20.410 -0.990 -19.520 1.00 90.75 70 LYS A N 1
ATOM 530 C CA . LYS A 1 70 ? 19.151 -0.381 -19.965 1.00 90.75 70 LYS A CA 1
ATOM 531 C C . LYS A 1 70 ? 19.153 1.116 -19.670 1.00 90.75 70 LYS A C 1
ATOM 533 O O . LYS A 1 70 ? 19.728 1.575 -18.690 1.00 90.75 70 LYS A O 1
ATOM 538 N N . SER A 1 71 ? 18.468 1.870 -20.522 1.00 92.12 71 SER A N 1
ATOM 539 C CA . SER A 1 71 ? 18.087 3.248 -20.236 1.00 92.12 71 SER A CA 1
ATOM 540 C C . SER A 1 71 ? 16.732 3.559 -20.859 1.00 92.12 71 SER A C 1
ATOM 542 O O . SER A 1 71 ? 16.327 2.945 -21.853 1.00 92.12 71 SER A O 1
ATOM 544 N N . PHE A 1 72 ? 15.991 4.484 -20.260 1.00 91.81 72 PHE A N 1
ATOM 545 C CA . PHE A 1 72 ? 14.723 4.968 -20.801 1.00 91.81 72 PHE A CA 1
ATOM 546 C C . PHE A 1 72 ? 14.567 6.463 -20.560 1.00 91.81 72 PHE A C 1
ATOM 548 O O . PHE A 1 72 ? 15.161 7.033 -19.653 1.00 91.81 72 PHE A O 1
ATOM 555 N N . ARG A 1 73 ? 13.733 7.109 -21.374 1.00 92.38 73 ARG A N 1
ATOM 556 C CA . ARG A 1 73 ? 13.468 8.544 -21.259 1.00 92.38 73 ARG A CA 1
ATOM 557 C C . ARG A 1 73 ? 12.218 8.834 -20.449 1.00 92.38 73 ARG A C 1
ATOM 559 O O . ARG A 1 73 ? 11.296 8.009 -20.381 1.00 92.38 73 ARG A O 1
ATOM 566 N N . ASP A 1 74 ? 12.200 10.017 -19.851 1.00 88.31 74 ASP A N 1
ATOM 567 C CA . ASP A 1 74 ? 11.025 10.536 -19.172 1.00 88.31 74 ASP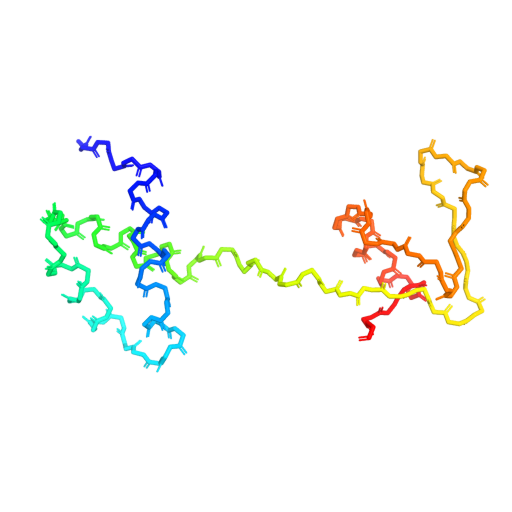 A CA 1
ATOM 568 C C . ASP A 1 74 ? 9.875 10.742 -20.169 1.00 88.31 74 ASP A C 1
ATOM 570 O O . ASP A 1 74 ? 10.087 11.096 -21.332 1.00 88.31 74 ASP A O 1
ATOM 574 N N . LYS A 1 75 ? 8.646 10.467 -19.723 1.00 83.62 75 LYS A N 1
ATOM 575 C CA . LYS A 1 75 ? 7.456 10.588 -20.574 1.00 83.62 75 LYS A CA 1
ATOM 576 C C . LYS A 1 75 ? 7.048 12.050 -20.784 1.00 83.62 75 LYS A C 1
ATOM 578 O O . LYS A 1 75 ? 6.410 12.354 -21.788 1.00 83.62 75 LYS A O 1
ATOM 583 N N . ASP A 1 76 ? 7.375 12.915 -19.825 1.00 86.19 76 ASP A N 1
ATOM 584 C CA . ASP A 1 76 ? 7.020 14.332 -19.813 1.00 86.19 76 ASP A CA 1
ATOM 585 C C . ASP A 1 76 ? 8.194 15.205 -20.291 1.00 86.19 76 ASP A C 1
ATOM 587 O O . ASP A 1 76 ? 7.964 16.279 -20.845 1.00 86.19 76 ASP A O 1
ATOM 591 N N . ASP A 1 77 ? 9.438 14.727 -20.154 1.00 86.31 77 ASP A N 1
ATOM 592 C CA . ASP A 1 77 ? 10.638 15.380 -20.694 1.00 86.31 77 ASP A CA 1
ATOM 593 C C . ASP A 1 77 ? 11.576 14.404 -21.429 1.00 86.31 77 ASP A C 1
ATOM 595 O O . ASP A 1 77 ? 12.473 13.795 -20.852 1.00 86.31 77 ASP A O 1
ATOM 599 N N . PHE A 1 78 ? 11.444 14.319 -22.755 1.00 87.19 78 PHE A N 1
ATOM 600 C CA . PHE A 1 78 ? 12.280 13.448 -23.598 1.00 87.19 78 PHE A CA 1
ATOM 601 C C . PHE A 1 78 ? 13.781 13.795 -23.599 1.00 87.19 78 PHE A C 1
ATOM 603 O O . PHE A 1 78 ? 14.566 13.076 -24.226 1.00 87.19 78 PHE A O 1
ATOM 610 N N . SER A 1 79 ? 14.185 14.890 -22.951 1.00 89.88 79 SER A N 1
ATOM 611 C CA . SER A 1 79 ? 15.594 15.243 -22.746 1.00 89.88 79 SER A CA 1
ATOM 612 C C . SER A 1 79 ? 16.204 14.527 -21.541 1.00 89.88 79 SER A C 1
ATOM 614 O O . SER A 1 79 ? 17.424 14.380 -21.480 1.00 89.88 79 SER A O 1
ATOM 616 N N . LYS A 1 80 ? 15.374 14.073 -20.595 1.00 88.25 80 LYS A N 1
ATOM 617 C CA . LYS A 1 80 ? 15.797 13.358 -19.397 1.00 88.25 80 LYS A CA 1
ATOM 618 C C . LYS A 1 80 ? 15.830 11.858 -19.670 1.00 88.25 80 LYS A C 1
ATOM 620 O O . LYS A 1 80 ? 14.821 11.255 -20.037 1.00 88.25 80 LYS A O 1
ATOM 625 N N . GLU A 1 81 ? 17.002 11.267 -19.495 1.00 92.56 81 GLU A N 1
ATOM 626 C CA . GLU A 1 81 ? 17.241 9.831 -19.617 1.00 92.56 81 GLU A CA 1
ATOM 627 C C . GLU A 1 81 ? 17.625 9.273 -18.245 1.00 92.56 81 GLU A C 1
ATOM 629 O O . GLU A 1 81 ? 18.359 9.922 -17.503 1.00 92.56 81 GLU A O 1
ATOM 634 N N . TYR A 1 82 ? 17.079 8.106 -17.912 1.00 92.25 82 TYR A N 1
ATOM 635 C CA . TYR A 1 82 ? 17.372 7.352 -16.701 1.00 92.25 82 TYR A CA 1
ATOM 636 C C . TYR A 1 82 ? 18.157 6.099 -17.083 1.00 92.25 82 TYR A C 1
ATOM 638 O O . TYR A 1 82 ? 17.706 5.320 -17.927 1.00 92.25 82 TYR A O 1
ATOM 646 N N . ASP A 1 83 ? 19.310 5.917 -16.458 1.00 92.56 83 ASP A N 1
ATOM 647 C CA . ASP A 1 83 ? 20.208 4.765 -16.584 1.00 92.56 83 ASP A CA 1
ATOM 648 C C . ASP A 1 83 ? 20.375 4.036 -15.234 1.00 92.56 83 ASP A C 1
ATOM 650 O O . ASP A 1 83 ? 19.710 4.384 -14.260 1.00 92.56 83 ASP A O 1
ATOM 654 N N . HIS A 1 84 ? 21.241 3.015 -15.178 1.00 85.62 84 HIS A N 1
ATOM 655 C CA . HIS A 1 84 ? 21.447 2.127 -14.022 1.00 85.62 84 HIS A CA 1
ATOM 656 C C . HIS A 1 84 ? 21.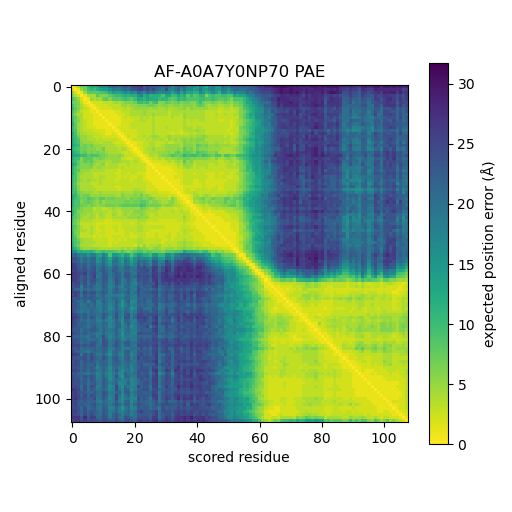623 2.847 -12.673 1.00 85.62 84 HIS A C 1
ATOM 658 O O . HIS A 1 84 ? 21.148 2.350 -11.652 1.00 85.62 84 HIS A O 1
ATOM 664 N N . GLU A 1 85 ? 22.260 4.019 -12.659 1.00 82.25 85 GLU A N 1
ATOM 665 C CA . GLU A 1 85 ? 22.537 4.779 -11.430 1.00 82.25 85 GLU A CA 1
ATOM 666 C C . GLU A 1 85 ? 21.536 5.919 -11.183 1.00 82.25 85 GLU A C 1
ATOM 668 O O . GLU A 1 85 ? 21.662 6.681 -10.221 1.00 82.25 85 GLU A O 1
ATOM 673 N N . SER A 1 86 ? 20.538 6.063 -12.052 1.00 86.62 86 SER A N 1
ATOM 674 C CA . SER A 1 86 ? 19.551 7.130 -11.958 1.00 86.62 86 SER A CA 1
ATOM 675 C C . SER A 1 86 ? 18.465 6.826 -10.926 1.00 86.62 86 SER A C 1
ATOM 677 O O . SER A 1 86 ? 17.888 5.740 -10.895 1.00 86.62 86 SER A O 1
ATOM 679 N N . ASP A 1 87 ? 18.114 7.841 -10.134 1.00 86.19 87 ASP A N 1
ATOM 680 C CA . ASP A 1 87 ? 16.959 7.790 -9.241 1.00 86.19 87 ASP A CA 1
ATOM 681 C C . ASP A 1 87 ? 15.645 7.862 -10.035 1.00 86.19 87 ASP A C 1
ATOM 683 O O . ASP A 1 87 ? 15.426 8.769 -10.848 1.00 86.19 87 ASP A O 1
ATOM 687 N N . ILE A 1 88 ? 14.775 6.882 -9.787 1.00 87.38 88 ILE A N 1
ATOM 688 C CA . ILE A 1 88 ? 13.463 6.729 -10.431 1.00 87.38 88 ILE A CA 1
ATOM 689 C C . ILE A 1 88 ? 12.315 6.691 -9.416 1.00 87.38 88 ILE A C 1
ATOM 691 O O . ILE A 1 88 ? 11.173 6.412 -9.784 1.00 87.38 88 ILE A O 1
ATOM 695 N N . SER A 1 89 ? 12.596 6.993 -8.147 1.00 83.38 89 SER A N 1
ATOM 696 C CA . SER A 1 89 ? 11.611 6.972 -7.059 1.00 83.38 89 SER A CA 1
ATOM 697 C C . SER A 1 89 ? 10.479 7.996 -7.232 1.00 83.38 89 SER A C 1
ATOM 699 O O . SER A 1 89 ? 9.403 7.836 -6.660 1.00 83.38 89 SER A O 1
ATOM 701 N N . HIS A 1 90 ? 10.675 9.027 -8.060 1.00 84.50 90 HIS A N 1
ATOM 702 C CA . HIS A 1 90 ? 9.648 10.017 -8.406 1.00 84.50 90 HIS A CA 1
ATOM 703 C C . HIS A 1 90 ? 8.673 9.552 -9.501 1.00 84.50 90 HIS A C 1
ATOM 705 O O . HIS A 1 90 ? 7.723 10.279 -9.806 1.00 84.50 90 HIS A O 1
ATOM 711 N N . LEU A 1 91 ? 8.903 8.399 -10.139 1.00 86.19 91 LEU A N 1
ATOM 712 C CA . LEU A 1 91 ? 8.003 7.880 -11.171 1.00 86.19 91 LEU A CA 1
ATOM 713 C C . LEU A 1 91 ? 6.684 7.390 -10.555 1.00 86.19 91 LEU A C 1
ATOM 715 O O . LEU A 1 91 ? 6.635 6.871 -9.445 1.00 86.19 91 LEU A O 1
ATOM 719 N N . SER A 1 92 ? 5.587 7.529 -11.301 1.00 86.25 92 SER A N 1
ATOM 720 C CA . SER A 1 92 ? 4.284 7.006 -10.880 1.00 86.25 92 SER A CA 1
ATOM 721 C C . SER A 1 92 ? 4.265 5.475 -10.877 1.00 86.25 92 SER A C 1
ATOM 723 O O . SER A 1 92 ? 4.874 4.855 -11.747 1.00 86.25 92 SER A O 1
ATOM 725 N N . GLN A 1 93 ? 3.473 4.863 -9.989 1.00 84.25 93 GLN A N 1
ATOM 726 C CA . GLN A 1 93 ? 3.366 3.400 -9.880 1.00 84.25 93 GLN A CA 1
ATOM 727 C C . GLN A 1 93 ? 3.026 2.712 -11.216 1.00 84.25 93 GLN A C 1
ATOM 729 O O . GLN A 1 93 ? 3.632 1.707 -11.552 1.00 84.25 93 GLN A O 1
ATOM 734 N N . ASP A 1 94 ? 2.131 3.293 -12.022 1.00 87.62 94 ASP A N 1
ATOM 735 C CA . ASP A 1 94 ? 1.798 2.799 -13.373 1.00 87.62 94 ASP A CA 1
ATOM 736 C C . ASP A 1 94 ? 3.025 2.731 -14.304 1.00 87.62 94 ASP A C 1
ATOM 738 O O . ASP A 1 94 ? 3.209 1.782 -15.067 1.00 87.62 94 ASP A O 1
ATOM 742 N N . ARG A 1 95 ? 3.918 3.723 -14.199 1.00 88.56 95 ARG A N 1
ATOM 743 C CA . ARG A 1 95 ? 5.141 3.780 -15.001 1.00 88.56 95 ARG A CA 1
ATOM 744 C C . ARG A 1 95 ? 6.146 2.742 -14.524 1.00 88.56 95 ARG A C 1
ATOM 746 O O . ARG A 1 95 ? 6.782 2.108 -15.361 1.00 88.56 95 ARG A O 1
ATOM 753 N N . ILE A 1 96 ? 6.276 2.587 -13.211 1.00 89.56 96 ILE A N 1
ATOM 754 C CA . ILE A 1 96 ? 7.108 1.565 -12.578 1.00 89.56 96 ILE A CA 1
ATOM 755 C C . ILE A 1 96 ? 6.642 0.166 -12.999 1.00 89.56 96 ILE A C 1
ATOM 757 O O . ILE A 1 96 ? 7.444 -0.593 -13.531 1.00 89.56 96 ILE A O 1
ATOM 761 N N . ASP A 1 97 ? 5.351 -0.143 -12.878 1.00 89.44 97 ASP A N 1
ATOM 762 C CA . ASP A 1 97 ? 4.781 -1.447 -13.243 1.00 89.44 97 ASP A CA 1
ATOM 763 C C . ASP A 1 97 ? 5.024 -1.774 -14.723 1.00 89.44 97 ASP A C 1
ATOM 765 O O . ASP A 1 97 ? 5.508 -2.852 -15.073 1.00 89.44 97 ASP A O 1
ATOM 769 N N . HIS A 1 98 ? 4.821 -0.787 -15.602 1.00 91.31 98 HIS A N 1
ATOM 770 C CA . HIS A 1 98 ? 5.129 -0.935 -17.019 1.00 91.31 98 HIS A CA 1
ATOM 771 C C . HIS A 1 98 ? 6.612 -1.231 -17.266 1.00 91.31 98 HIS A C 1
ATOM 773 O O . HIS A 1 98 ? 6.925 -2.167 -17.999 1.00 91.31 98 HIS A O 1
ATOM 779 N N . LEU A 1 99 ? 7.520 -0.449 -16.670 1.00 91.50 99 LEU A N 1
ATOM 780 C CA . LEU A 1 99 ? 8.970 -0.604 -16.828 1.00 91.50 99 LEU A CA 1
ATOM 781 C C . LEU A 1 99 ? 9.474 -1.939 -16.266 1.00 91.50 99 LEU A C 1
ATOM 783 O O . LEU A 1 99 ? 10.359 -2.551 -16.866 1.00 91.50 99 LEU A O 1
ATOM 787 N N . LEU A 1 100 ? 8.901 -2.395 -15.153 1.00 91.38 100 LEU A N 1
ATOM 788 C CA . LEU A 1 100 ? 9.190 -3.689 -14.541 1.00 91.38 100 LEU A CA 1
ATOM 789 C C . LEU A 1 100 ? 8.707 -4.823 -15.453 1.00 91.38 100 LEU A C 1
ATOM 791 O O . LEU A 1 100 ? 9.461 -5.744 -15.754 1.00 91.38 100 LEU A O 1
ATOM 795 N N . SER A 1 101 ? 7.488 -4.705 -15.989 1.00 92.19 101 SER A N 1
ATOM 796 C CA . SER A 1 101 ? 6.891 -5.677 -16.914 1.00 92.19 101 SER A CA 1
ATOM 797 C C . SER A 1 101 ? 7.713 -5.867 -18.195 1.00 92.19 101 SER A C 1
ATOM 799 O O . SER A 1 101 ? 7.850 -6.989 -18.686 1.00 92.19 101 SER A O 1
ATOM 801 N N . ILE A 1 102 ? 8.311 -4.794 -18.726 1.00 92.69 102 ILE A N 1
ATOM 802 C CA . ILE A 1 102 ? 9.192 -4.860 -19.906 1.00 92.69 102 ILE A CA 1
ATOM 803 C C . ILE A 1 102 ? 10.668 -5.137 -19.563 1.00 92.69 102 ILE A C 1
ATOM 805 O O . ILE A 1 102 ? 11.494 -5.223 -20.476 1.00 92.69 102 ILE A O 1
ATOM 809 N N . GLY A 1 103 ? 11.017 -5.264 -18.277 1.00 91.25 103 GLY A N 1
ATOM 810 C CA . GLY A 1 103 ? 12.368 -5.584 -17.803 1.00 91.25 103 GLY A CA 1
ATOM 811 C C . GLY A 1 103 ? 13.395 -4.458 -17.971 1.00 91.25 103 GLY A C 1
ATOM 812 O O . GLY A 1 103 ? 14.555 -4.722 -18.291 1.00 91.25 103 GLY A O 1
ATOM 813 N N . TYR A 1 104 ? 1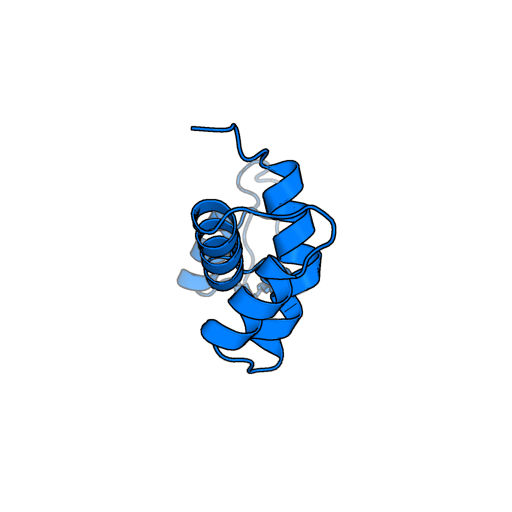2.973 -3.200 -17.836 1.00 93.69 104 TYR A N 1
ATOM 814 C CA . TYR A 1 104 ? 13.865 -2.029 -17.843 1.00 93.69 104 TYR A CA 1
ATOM 815 C C . TYR A 1 104 ? 14.309 -1.616 -16.441 1.00 93.69 104 TYR A C 1
ATOM 817 O O . TYR A 1 104 ? 15.361 -0.996 -16.296 1.00 93.69 104 TYR A O 1
ATOM 825 N N . ILE A 1 105 ? 13.517 -1.957 -15.429 1.00 93.12 105 ILE A N 1
ATOM 826 C CA . ILE A 1 105 ? 13.835 -1.749 -14.019 1.00 93.12 105 ILE A CA 1
ATOM 827 C C . ILE A 1 105 ? 13.670 -3.072 -13.271 1.00 93.12 105 ILE A C 1
ATOM 829 O O . ILE A 1 105 ? 12.976 -3.972 -13.747 1.00 93.12 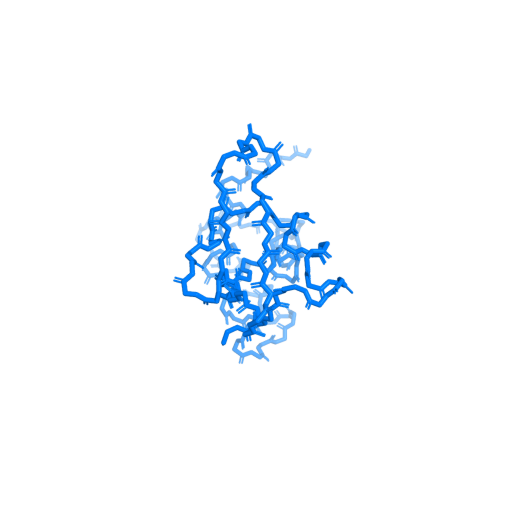105 ILE A O 1
ATOM 833 N N . GLU A 1 106 ? 14.300 -3.175 -12.113 1.00 89.56 106 GLU A N 1
ATOM 834 C CA . GLU A 1 106 ? 14.217 -4.305 -11.192 1.00 89.56 106 GLU A CA 1
ATOM 835 C C . GLU A 1 106 ? 14.047 -3.791 -9.757 1.00 89.56 106 GLU A C 1
ATOM 837 O O . GLU A 1 106 ? 14.393 -2.644 -9.454 1.00 89.56 106 GLU A O 1
ATOM 842 N N . GLU A 1 107 ? 13.489 -4.624 -8.881 1.00 86.31 107 GLU A N 1
ATOM 843 C CA . GLU A 1 107 ? 13.461 -4.359 -7.439 1.00 86.31 107 GLU A CA 1
ATOM 844 C C . GLU A 1 107 ? 14.912 -4.305 -6.922 1.00 86.31 107 GLU A C 1
ATOM 846 O O . GLU A 1 107 ? 15.720 -5.188 -7.226 1.00 86.31 107 GLU A O 1
ATOM 851 N N . ALA A 1 108 ? 15.269 -3.213 -6.243 1.00 71.88 108 ALA A N 1
ATOM 852 C CA . ALA A 1 108 ? 16.643 -2.872 -5.882 1.00 71.88 108 ALA A CA 1
ATOM 853 C C . ALA A 1 108 ? 17.224 -3.765 -4.787 1.00 71.88 108 ALA A C 1
ATOM 855 O O . ALA A 1 108 ? 16.539 -4.000 -3.768 1.00 71.88 108 ALA A O 1
#

Sequence (108 aa):
MENFNKNSLKAAVAKYGSLHSDGKTEAEVKAEVAKDEKGYSADQVDAIYDAIIFVPEETEPATYKVVEGKSFRDKDDFSKEYDHESDISHLSQDRIDHLLSIGYIEEA